Protein AF-A0A815UG19-F1 (afdb_monomer_lite)

InterPro domains:
  IPR025633 Protein of unknown function DUF4291 [PF14124] (33-118)
  IPR025633 Protein of unknown function DUF4291 [PTHR38567] (31-118)

pLDDT: mean 87.03, std 14.33, range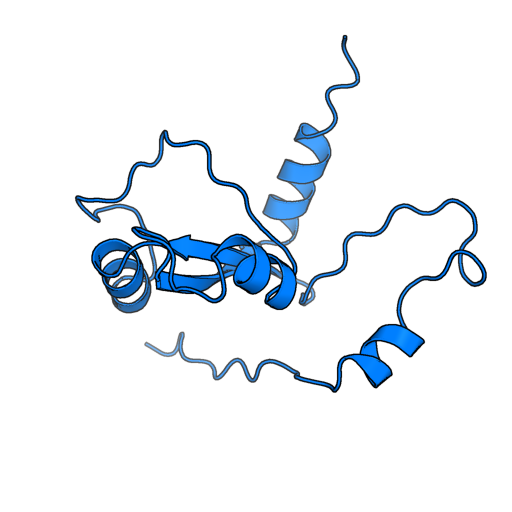 [39.0, 97.81]

Foldseek 3Di:
DVPPPPPPPPDDDPVVVVVPDDDCVNPPPDDDADADDDPWWTWKKFFFDPQQVVCCVVPVDNPPRPPDDPPDDTDIHRDPVVLCVVCVNLPHPGGNDMDTDIDTPVVVVVVVVVVDPPPD

Structure (mmCIF, N/CA/C/O backbone):
data_AF-A0A815UG19-F1
#
_entry.id   AF-A0A815UG19-F1
#
loop_
_atom_site.group_PDB
_atom_site.id
_atom_site.type_symbol
_atom_site.label_atom_id
_atom_site.label_alt_id
_atom_site.label_comp_id
_atom_site.label_asym_id
_atom_site.label_entity_id
_atom_site.label_seq_id
_atom_site.pdbx_PDB_ins_code
_atom_site.Cartn_x
_atom_site.Cartn_y
_atom_site.Cartn_z
_atom_site.occupancy
_atom_site.B_iso_or_equiv
_atom_site.auth_seq_id
_atom_site.auth_comp_id
_atom_site.auth_asym_id
_atom_site.auth_atom_id
_atom_site.pdbx_PDB_model_num
ATOM 1 N N . MET A 1 1 ? -11.196 -23.167 4.862 1.00 39.00 1 MET A N 1
ATOM 2 C CA . MET A 1 1 ? -10.591 -22.037 5.592 1.00 39.00 1 MET A CA 1
ATOM 3 C C . MET A 1 1 ? -9.087 -22.171 5.451 1.00 39.00 1 MET A C 1
ATOM 5 O O . MET A 1 1 ? -8.457 -22.702 6.347 1.00 39.00 1 MET A O 1
ATOM 9 N N . ASP A 1 2 ? -8.546 -21.788 4.294 1.00 45.06 2 ASP A N 1
ATOM 10 C CA . ASP A 1 2 ? -7.101 -21.872 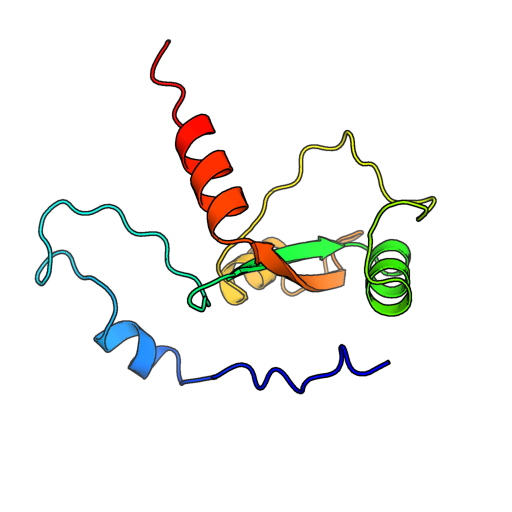4.030 1.00 45.06 2 ASP A CA 1
ATOM 11 C C . ASP A 1 2 ? -6.665 -20.757 3.059 1.00 45.06 2 ASP A C 1
ATOM 13 O O . ASP A 1 2 ? -5.944 -20.958 2.093 1.00 45.06 2 ASP A O 1
ATOM 17 N N . TRP A 1 3 ? -7.191 -19.544 3.281 1.00 48.34 3 TRP A N 1
ATOM 18 C CA . TRP A 1 3 ? -6.713 -18.330 2.600 1.00 48.34 3 TRP A CA 1
ATOM 19 C C . TRP A 1 3 ? -5.422 -17.788 3.237 1.00 48.34 3 TRP A C 1
ATOM 21 O O . TRP A 1 3 ? -4.883 -16.788 2.779 1.00 48.34 3 TRP A O 1
ATOM 31 N N . LEU A 1 4 ? -4.914 -18.469 4.272 1.00 46.25 4 LEU A N 1
ATOM 32 C CA . LEU A 1 4 ? -3.547 -18.340 4.771 1.00 46.25 4 LEU A CA 1
ATOM 33 C C . LEU A 1 4 ? -2.607 -19.272 3.996 1.00 46.25 4 LEU A C 1
ATOM 35 O O . LEU A 1 4 ? -1.649 -19.786 4.566 1.00 46.25 4 LEU A O 1
ATOM 39 N N . ALA A 1 5 ? -2.856 -19.492 2.699 1.00 48.22 5 ALA A N 1
ATOM 40 C CA . ALA A 1 5 ? -1.794 -19.935 1.813 1.00 48.22 5 ALA A CA 1
ATOM 41 C C . ALA A 1 5 ? -0.641 -18.956 2.035 1.00 48.22 5 ALA A C 1
ATOM 43 O O . ALA A 1 5 ? -0.782 -17.759 1.780 1.00 48.22 5 ALA A O 1
ATOM 44 N N . HIS A 1 6 ? 0.422 -19.457 2.659 1.00 49.94 6 HIS A N 1
ATOM 45 C CA . HIS A 1 6 ? 1.573 -18.692 3.091 1.00 49.94 6 HIS A CA 1
ATOM 46 C C . HIS A 1 6 ? 2.143 -17.961 1.881 1.00 49.94 6 HIS A C 1
ATOM 48 O O . HIS A 1 6 ? 2.944 -18.512 1.131 1.00 49.94 6 HIS A O 1
ATOM 54 N N . TYR A 1 7 ? 1.713 -16.719 1.663 1.00 58.34 7 TYR A N 1
ATOM 55 C CA . TYR A 1 7 ? 2.452 -15.837 0.793 1.00 58.34 7 TYR A CA 1
ATOM 56 C C . TYR A 1 7 ? 3.753 -15.533 1.522 1.00 58.34 7 TYR A C 1
ATOM 58 O O . TYR A 1 7 ? 3.824 -14.645 2.374 1.00 58.34 7 TYR A O 1
ATOM 66 N N . GLU A 1 8 ? 4.786 -16.305 1.207 1.00 59.12 8 GLU A N 1
ATOM 67 C CA . GLU A 1 8 ? 6.137 -15.810 1.350 1.00 59.12 8 GLU A CA 1
ATOM 68 C C . GLU A 1 8 ? 6.268 -14.658 0.368 1.00 59.12 8 GLU A C 1
ATOM 70 O O . GLU A 1 8 ? 6.295 -14.840 -0.851 1.00 59.12 8 GLU A O 1
ATOM 75 N N . ALA A 1 9 ? 6.333 -13.442 0.909 1.00 64.12 9 ALA A N 1
ATOM 76 C CA . ALA A 1 9 ? 6.867 -12.342 0.140 1.00 64.12 9 ALA A CA 1
ATOM 77 C C . ALA A 1 9 ? 8.231 -12.793 -0.371 1.00 64.12 9 ALA A C 1
ATOM 79 O O . ALA A 1 9 ? 9.139 -13.019 0.425 1.00 64.12 9 ALA A O 1
ATOM 80 N N . ASN A 1 10 ? 8.355 -12.960 -1.688 1.00 73.12 10 ASN A N 1
ATOM 81 C CA . ASN A 1 10 ? 9.642 -13.213 -2.308 1.00 73.12 10 ASN A CA 1
ATOM 82 C C . ASN A 1 10 ? 10.474 -11.940 -2.130 1.00 73.12 10 ASN A C 1
ATOM 84 O O . ASN A 1 10 ? 10.378 -10.987 -2.907 1.00 73.12 10 ASN A O 1
ATOM 88 N N . THR A 1 11 ? 11.169 -11.868 -0.998 1.00 78.25 11 THR A N 1
ATOM 89 C CA . THR A 1 11 ? 11.990 -10.731 -0.623 1.00 78.25 11 THR A CA 1
ATOM 90 C C . THR A 1 11 ? 13.384 -10.935 -1.165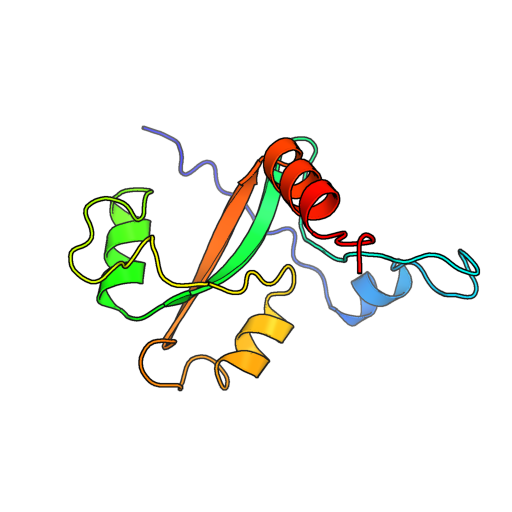 1.00 78.25 11 THR A C 1
ATOM 92 O O . THR A 1 11 ? 13.989 -11.990 -1.004 1.00 78.25 11 THR A O 1
ATOM 95 N N . GLU A 1 12 ? 13.928 -9.873 -1.725 1.00 85.12 12 GLU A N 1
ATOM 96 C CA . GLU A 1 12 ? 15.318 -9.792 -2.137 1.00 85.12 12 GLU A CA 1
ATOM 97 C C . GLU A 1 12 ? 15.921 -8.492 -1.603 1.00 85.12 12 GLU A C 1
ATOM 99 O O . GLU A 1 12 ? 15.203 -7.572 -1.187 1.00 85.12 12 GLU A O 1
ATOM 104 N N . LEU A 1 13 ? 17.248 -8.382 -1.640 1.00 88.06 13 LEU A N 1
ATOM 105 C CA . LEU A 1 13 ? 17.895 -7.118 -1.326 1.00 88.06 13 LEU A CA 1
ATOM 106 C C . LEU A 1 13 ? 17.553 -6.085 -2.401 1.00 88.06 13 LEU A C 1
ATOM 108 O O . LEU A 1 13 ? 17.622 -6.350 -3.600 1.00 88.06 13 LEU A O 1
ATOM 112 N N . TYR A 1 14 ? 17.262 -4.858 -1.967 1.00 84.94 14 TYR A N 1
ATOM 113 C CA . TYR A 1 14 ? 16.975 -3.736 -2.865 1.00 84.94 14 TYR A CA 1
ATOM 114 C C . TYR A 1 14 ? 18.053 -3.561 -3.947 1.00 84.94 14 TYR A C 1
ATOM 116 O O . TYR A 1 14 ? 17.738 -3.307 -5.108 1.00 84.94 14 TYR A O 1
ATOM 124 N N . VAL A 1 15 ? 19.326 -3.724 -3.571 1.00 89.81 15 VAL A N 1
ATOM 125 C CA . VAL A 1 15 ? 20.467 -3.581 -4.487 1.00 89.81 15 VAL A CA 1
ATOM 126 C C . VAL A 1 15 ? 20.484 -4.644 -5.585 1.00 89.81 15 VAL A C 1
ATOM 128 O O . VAL A 1 15 ? 20.982 -4.370 -6.675 1.00 89.81 15 VAL A O 1
ATOM 131 N N . ASP A 1 16 ? 19.918 -5.822 -5.331 1.00 90.94 16 ASP A N 1
ATOM 132 C CA . ASP A 1 16 ? 19.831 -6.908 -6.307 1.00 90.94 16 ASP A CA 1
ATOM 133 C C . ASP A 1 16 ? 18.622 -6.708 -7.224 1.00 90.94 16 ASP A C 1
ATOM 135 O O . ASP A 1 16 ? 18.761 -6.773 -8.450 1.00 90.94 16 ASP A O 1
ATOM 139 N N . ALA A 1 17 ? 17.477 -6.316 -6.655 1.00 87.69 17 ALA A N 1
ATOM 140 C CA . ALA A 1 17 ? 16.288 -5.926 -7.412 1.00 87.69 17 ALA A CA 1
ATOM 141 C C . ALA A 1 17 ? 16.609 -4.809 -8.418 1.00 87.69 17 ALA A C 1
ATOM 143 O O . ALA A 1 17 ? 16.285 -4.899 -9.606 1.00 87.69 17 ALA A O 1
ATOM 144 N N . GLN A 1 18 ? 17.310 -3.771 -7.949 1.00 87.56 18 GLN A N 1
ATOM 145 C CA . GLN A 1 18 ? 17.642 -2.580 -8.726 1.00 87.56 18 GLN A CA 1
ATOM 146 C C . GLN A 1 18 ? 18.464 -2.897 -9.982 1.00 87.56 18 GLN A C 1
ATOM 148 O O . GLN A 1 18 ? 18.304 -2.224 -11.000 1.00 87.56 18 GLN A O 1
ATOM 153 N N . ARG A 1 19 ? 19.308 -3.938 -9.952 1.00 89.75 19 ARG A N 1
ATOM 154 C CA . ARG A 1 19 ? 20.109 -4.364 -11.115 1.00 89.75 19 ARG A CA 1
ATOM 155 C C . ARG A 1 19 ? 19.251 -4.911 -12.257 1.00 89.75 19 ARG A C 1
ATOM 157 O O . ARG A 1 19 ? 19.673 -4.837 -13.408 1.00 89.75 19 ARG A O 1
ATOM 164 N N . ARG A 1 20 ? 18.069 -5.458 -11.951 1.00 86.56 20 ARG A N 1
ATOM 165 C CA . ARG A 1 20 ? 17.138 -6.049 -12.931 1.00 86.56 20 ARG A CA 1
ATOM 166 C C . ARG A 1 20 ? 16.048 -5.086 -13.383 1.00 86.56 20 ARG A C 1
ATOM 168 O O . ARG A 1 20 ? 15.341 -5.377 -14.347 1.00 86.56 20 ARG A O 1
ATOM 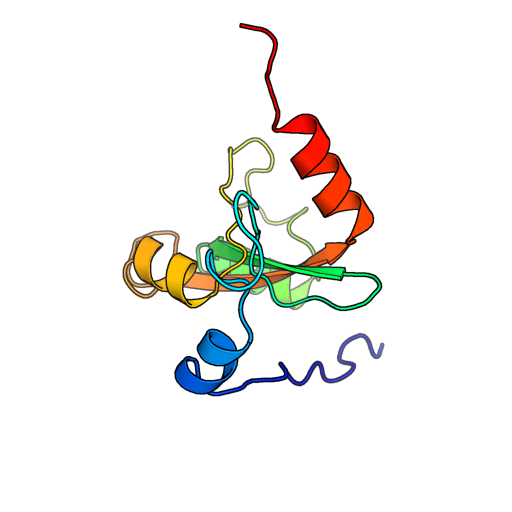175 N N . TRP A 1 21 ? 15.880 -3.961 -12.692 1.00 88.56 21 TRP A N 1
ATOM 176 C CA . TRP A 1 21 ? 14.866 -2.987 -13.062 1.00 88.56 21 TRP A CA 1
ATOM 177 C C . TRP A 1 21 ? 15.111 -2.423 -14.462 1.00 88.56 21 TRP A C 1
ATOM 179 O O . TRP A 1 21 ? 16.262 -2.234 -14.871 1.00 88.56 21 TRP A O 1
ATOM 189 N N . PRO A 1 22 ? 14.033 -2.096 -15.196 1.00 88.62 22 PRO A N 1
ATOM 190 C CA . PRO A 1 22 ? 14.158 -1.368 -16.441 1.00 88.62 22 PRO A CA 1
ATOM 191 C C . PRO A 1 22 ? 14.949 -0.078 -16.213 1.00 88.62 22 PRO A C 1
ATOM 193 O O . PRO A 1 22 ? 14.587 0.773 -15.404 1.00 88.62 22 PRO A O 1
ATOM 196 N N . SER A 1 23 ? 16.042 0.063 -16.949 1.00 84.50 23 SER A N 1
ATOM 197 C CA . SER A 1 23 ? 16.827 1.289 -17.017 1.00 84.50 23 SER A CA 1
ATOM 198 C C . SER A 1 23 ? 16.632 1.964 -18.367 1.00 84.50 23 SER A C 1
ATOM 200 O O . SER A 1 23 ? 16.368 1.307 -19.380 1.00 84.50 23 SER A O 1
ATOM 202 N N . ARG A 1 24 ? 16.875 3.279 -18.413 1.00 77.44 24 ARG A N 1
ATOM 203 C CA . ARG A 1 24 ? 16.892 4.055 -19.663 1.00 77.44 24 ARG A CA 1
ATOM 204 C C . ARG A 1 24 ? 17.881 3.492 -20.694 1.00 77.44 24 ARG A C 1
ATOM 206 O O . ARG A 1 24 ? 17.668 3.670 -21.886 1.00 77.44 24 ARG A O 1
ATOM 213 N N . ARG A 1 25 ? 18.925 2.787 -20.235 1.00 80.75 25 ARG A N 1
ATOM 214 C CA . ARG A 1 25 ? 19.888 2.068 -21.080 1.00 80.75 25 ARG A CA 1
ATOM 215 C C . ARG A 1 25 ? 19.293 0.786 -21.668 1.00 80.75 25 ARG A C 1
ATOM 217 O O . ARG A 1 25 ? 19.489 0.525 -22.844 1.00 80.75 25 ARG A O 1
ATOM 224 N N . SER A 1 26 ? 18.570 -0.002 -20.870 1.00 82.31 26 SER A N 1
ATOM 225 C CA . SER A 1 26 ? 17.942 -1.252 -21.332 1.00 82.31 26 SER A CA 1
ATOM 226 C C . SER A 1 26 ? 16.673 -1.039 -22.164 1.00 82.31 26 SER A C 1
ATOM 228 O O . SER A 1 26 ? 16.368 -1.856 -23.026 1.00 82.31 26 SER A O 1
ATOM 230 N N . ARG A 1 27 ? 15.917 0.037 -21.904 1.00 80.31 27 ARG A N 1
ATOM 231 C CA . ARG A 1 27 ? 14.682 0.398 -22.615 1.00 80.31 27 ARG A CA 1
ATOM 232 C C . ARG A 1 27 ? 14.555 1.926 -22.696 1.00 80.31 27 ARG A C 1
ATOM 234 O O . ARG A 1 27 ? 13.989 2.545 -21.793 1.00 80.31 27 ARG A O 1
ATOM 241 N N . PRO A 1 28 ? 15.099 2.565 -23.741 1.00 81.44 28 PRO A N 1
ATOM 242 C CA . PRO A 1 28 ? 14.973 4.007 -23.921 1.00 81.44 28 PRO A CA 1
ATOM 243 C C . PRO A 1 28 ? 13.497 4.421 -24.041 1.00 81.44 28 PRO A C 1
ATOM 245 O O . PRO A 1 28 ? 12.741 3.812 -24.788 1.00 81.44 28 PRO A O 1
ATOM 248 N N . GLY A 1 29 ? 13.079 5.453 -23.301 1.00 81.50 29 GLY A N 1
ATOM 249 C CA . GLY A 1 29 ? 11.749 6.068 -23.449 1.00 81.50 29 GLY A CA 1
ATOM 250 C C . GLY A 1 29 ? 10.570 5.349 -22.776 1.00 81.50 29 GLY A C 1
ATOM 251 O O . GLY A 1 29 ? 9.438 5.798 -22.929 1.00 81.50 29 GLY A O 1
ATOM 252 N N . GLY A 1 30 ? 10.796 4.272 -22.017 1.00 80.38 30 GLY A N 1
ATOM 253 C CA . GLY A 1 30 ? 9.723 3.589 -21.285 1.00 80.38 30 GLY A CA 1
ATOM 254 C C . GLY A 1 30 ? 9.263 4.330 -20.019 1.00 80.38 30 GLY A C 1
ATOM 255 O O . GLY A 1 30 ? 10.053 5.001 -19.356 1.00 80.38 30 GLY A O 1
ATOM 256 N N . LYS A 1 31 ? 7.982 4.168 -19.662 1.00 85.44 31 LYS A N 1
ATOM 257 C CA . LYS A 1 31 ? 7.438 4.464 -18.326 1.00 85.44 31 LYS A CA 1
ATOM 258 C C . LYS A 1 31 ? 7.140 3.133 -17.642 1.00 85.44 31 LYS A C 1
ATOM 260 O O . LYS A 1 31 ? 6.519 2.266 -18.252 1.00 85.44 31 LYS A O 1
ATOM 265 N N . TRP A 1 32 ? 7.582 2.966 -16.400 1.00 88.88 32 TRP A N 1
ATOM 266 C CA . TRP A 1 32 ? 7.446 1.701 -15.678 1.00 88.88 32 TRP A CA 1
ATOM 267 C C . TRP A 1 32 ? 6.828 1.927 -14.311 1.00 88.88 32 TRP A C 1
ATOM 269 O O . TRP A 1 32 ? 7.178 2.877 -13.611 1.00 88.88 32 TRP A O 1
ATOM 279 N N . ILE A 1 33 ? 5.944 1.013 -13.930 1.00 91.25 33 ILE A N 1
ATOM 280 C CA . ILE A 1 33 ? 5.455 0.886 -12.565 1.00 91.25 33 ILE A CA 1
ATOM 281 C C . ILE A 1 33 ? 6.143 -0.340 -11.979 1.00 91.25 33 ILE A C 1
ATOM 283 O O . ILE A 1 33 ? 6.017 -1.441 -12.510 1.00 91.25 33 ILE A O 1
ATOM 287 N N . LEU A 1 34 ? 6.905 -0.129 -10.909 1.00 92.12 34 LEU A N 1
ATOM 288 C CA . LEU A 1 34 ? 7.540 -1.205 -10.159 1.00 92.12 34 LEU A CA 1
ATOM 289 C C . LEU A 1 34 ? 6.588 -1.639 -9.046 1.00 92.12 34 LEU A C 1
ATOM 291 O O . LEU A 1 34 ? 6.110 -0.795 -8.282 1.00 92.12 34 LEU A O 1
ATOM 295 N N . ALA A 1 35 ? 6.305 -2.935 -8.983 1.00 92.56 35 ALA A N 1
ATOM 296 C CA . ALA A 1 35 ? 5.415 -3.545 -8.006 1.00 92.56 35 ALA A CA 1
ATOM 297 C C . ALA A 1 35 ? 5.810 -5.010 -7.787 1.00 92.56 35 ALA A C 1
ATOM 299 O O . ALA A 1 35 ? 6.431 -5.615 -8.661 1.00 92.56 35 ALA A O 1
ATOM 300 N N . SER A 1 36 ? 5.410 -5.578 -6.653 1.00 91.19 36 SER A N 1
ATOM 301 C CA . SER A 1 36 ? 5.374 -7.032 -6.471 1.00 91.19 36 SER A CA 1
ATOM 302 C C . SER A 1 36 ? 4.056 -7.552 -7.040 1.00 91.19 36 SER A C 1
ATOM 304 O O . SER A 1 36 ? 3.000 -6.992 -6.741 1.00 91.19 36 SER A O 1
ATOM 306 N N . PHE A 1 37 ? 4.118 -8.565 -7.898 1.00 92.06 37 PHE A N 1
ATOM 307 C CA . PHE A 1 37 ? 2.965 -9.096 -8.621 1.00 92.06 37 PHE A CA 1
ATOM 308 C C . PHE A 1 37 ? 3.198 -10.555 -9.015 1.00 92.06 37 PHE A C 1
ATOM 310 O O . PHE A 1 37 ? 4.344 -10.996 -9.109 1.00 92.06 37 PHE A O 1
ATOM 317 N N . ASP A 1 38 ? 2.107 -11.247 -9.307 1.00 91.62 38 ASP A N 1
ATOM 318 C CA . ASP A 1 38 ? 2.078 -12.521 -10.019 1.00 91.62 38 ASP A CA 1
ATOM 319 C C . ASP A 1 38 ? 1.177 -12.396 -11.264 1.00 91.62 38 ASP A C 1
ATOM 321 O O . ASP A 1 38 ? 0.854 -11.286 -11.717 1.00 91.62 38 ASP A O 1
ATOM 325 N N . ASP A 1 39 ? 0.810 -13.531 -11.852 1.00 93.44 39 ASP A N 1
ATOM 326 C CA . ASP A 1 39 ? -0.010 -13.577 -13.062 1.00 93.44 39 ASP A CA 1
ATOM 327 C C . ASP A 1 39 ? -1.420 -12.996 -12.846 1.00 93.44 39 ASP A C 1
ATOM 329 O O . ASP A 1 39 ? -2.015 -12.448 -13.777 1.00 93.44 39 ASP A O 1
ATOM 333 N N . GLU A 1 40 ? -1.948 -13.044 -11.620 1.00 95.69 40 GLU A N 1
ATOM 334 C CA . GLU A 1 40 ? -3.338 -12.691 -11.315 1.00 95.69 40 GLU A CA 1
ATOM 335 C C . GLU A 1 40 ? -3.483 -11.421 -10.474 1.00 95.69 40 GLU A C 1
ATOM 337 O O . GLU A 1 40 ? -4.566 -10.821 -10.425 1.00 95.69 40 GLU A O 1
ATOM 342 N N . SER A 1 41 ? -2.418 -10.976 -9.812 1.00 94.56 41 SER A N 1
ATOM 343 C CA . SER A 1 41 ? -2.501 -9.977 -8.757 1.00 94.56 41 SER A CA 1
ATOM 344 C C . SER A 1 41 ? -1.271 -9.075 -8.653 1.00 94.56 41 SER A C 1
ATOM 346 O O . SER A 1 41 ? -0.177 -9.386 -9.112 1.00 94.56 41 SER A O 1
ATOM 348 N N . VAL A 1 42 ? -1.467 -7.903 -8.054 1.00 95.19 42 VAL A N 1
ATOM 349 C CA . VAL A 1 42 ? -0.424 -6.932 -7.721 1.00 95.19 42 VAL A CA 1
ATOM 350 C C . VAL A 1 42 ? -0.620 -6.459 -6.286 1.00 95.19 42 VAL A C 1
ATOM 352 O O . VAL A 1 42 ? -1.748 -6.210 -5.855 1.00 95.19 42 VAL A O 1
ATOM 355 N N . ILE A 1 43 ? 0.475 -6.304 -5.546 1.00 94.94 43 ILE A N 1
ATOM 356 C CA . ILE A 1 43 ? 0.433 -5.731 -4.203 1.00 94.94 43 ILE A CA 1
ATOM 357 C C . ILE A 1 43 ? 0.435 -4.211 -4.298 1.00 94.94 43 ILE A C 1
ATOM 359 O O . ILE A 1 43 ? 1.308 -3.591 -4.915 1.00 94.94 43 ILE A O 1
ATOM 363 N N . VAL A 1 44 ? -0.517 -3.604 -3.600 1.00 95.69 44 VAL A N 1
ATOM 364 C CA . VAL A 1 44 ? -0.507 -2.177 -3.297 1.00 95.69 44 VAL A CA 1
ATOM 365 C C . VAL A 1 44 ? -0.512 -1.960 -1.792 1.00 95.69 44 VAL A C 1
ATOM 367 O O . VAL A 1 44 ? -1.071 -2.736 -1.026 1.00 95.69 44 VAL A O 1
ATOM 370 N N . TYR A 1 45 ? 0.104 -0.872 -1.368 1.00 96.06 45 TYR A N 1
ATOM 371 C CA . TYR A 1 45 ? 0.262 -0.491 0.019 1.00 96.06 45 TYR A CA 1
ATOM 372 C C . TYR A 1 45 ? -0.573 0.748 0.311 1.00 96.06 45 TYR A C 1
ATOM 374 O O . TYR A 1 45 ? -0.567 1.715 -0.461 1.00 96.06 45 TYR A O 1
ATOM 382 N N . GLN A 1 46 ? -1.274 0.715 1.440 1.00 95.56 46 GLN A N 1
ATOM 383 C CA . GLN A 1 46 ? -2.010 1.850 1.987 1.00 95.56 46 GLN A CA 1
ATOM 384 C C . GLN A 1 46 ? -1.786 1.941 3.493 1.00 95.56 46 GLN A C 1
ATOM 386 O O . GLN A 1 46 ? -1.621 0.925 4.169 1.00 95.56 46 GLN A O 1
ATOM 391 N N . ALA A 1 47 ? -1.781 3.172 4.002 1.00 95.56 47 ALA A N 1
ATOM 392 C CA . ALA A 1 47 ? -1.670 3.446 5.425 1.00 95.56 47 ALA A CA 1
ATOM 393 C C . ALA A 1 47 ? -3.045 3.681 6.049 1.00 95.56 47 ALA A C 1
ATOM 395 O O . ALA A 1 47 ? -3.844 4.461 5.523 1.00 95.56 47 ALA A O 1
ATOM 396 N N . TYR A 1 48 ? -3.266 3.061 7.200 1.00 96.06 48 TYR A N 1
ATOM 397 C CA . TYR A 1 48 ? -4.498 3.143 7.969 1.00 96.06 48 TYR A CA 1
ATOM 398 C C . TYR A 1 48 ? -4.214 3.350 9.459 1.00 96.06 48 TYR A C 1
ATOM 400 O O . TYR A 1 48 ? -3.085 3.180 9.930 1.00 96.06 48 TYR A O 1
ATOM 408 N N . ASN A 1 49 ? -5.256 3.745 10.190 1.00 96.31 49 ASN A N 1
ATOM 409 C CA . ASN A 1 49 ? -5.260 3.699 11.647 1.00 96.31 49 ASN A CA 1
ATOM 410 C C . ASN A 1 49 ? -5.412 2.246 12.140 1.00 96.31 49 ASN A C 1
ATOM 412 O O . ASN A 1 49 ? -5.630 1.327 11.348 1.00 96.31 49 ASN A O 1
ATOM 416 N N . ASP A 1 50 ? -5.283 2.069 13.452 1.00 96.94 50 ASP A N 1
ATOM 417 C CA . ASP A 1 50 ? -5.364 0.770 14.124 1.00 96.94 50 ASP A CA 1
ATOM 418 C C . ASP A 1 50 ? -6.713 0.067 13.889 1.00 96.94 50 ASP A C 1
ATOM 420 O O . ASP A 1 50 ? -6.731 -1.081 13.447 1.00 96.94 50 ASP A O 1
ATOM 424 N N . ASP A 1 51 ? -7.832 0.779 14.066 1.00 97.31 51 ASP A N 1
ATOM 425 C CA . ASP A 1 51 ? -9.185 0.223 13.916 1.00 97.31 51 ASP A CA 1
ATOM 426 C C . ASP A 1 51 ? -9.433 -0.373 12.523 1.00 97.31 51 ASP A C 1
ATOM 428 O O . ASP A 1 51 ? -9.891 -1.510 12.390 1.00 97.31 51 ASP A O 1
ATOM 432 N N . ILE A 1 52 ? -9.110 0.383 11.467 1.00 97.50 52 ILE A N 1
ATOM 433 C CA . ILE A 1 52 ? -9.310 -0.060 10.082 1.00 97.50 52 ILE A CA 1
ATOM 434 C C . ILE A 1 52 ? -8.376 -1.227 9.767 1.00 97.50 52 ILE A C 1
ATOM 436 O O . ILE A 1 52 ? -8.793 -2.184 9.114 1.00 97.50 52 ILE A O 1
ATOM 440 N N . ALA A 1 53 ? -7.118 -1.159 10.213 1.00 97.06 53 ALA A N 1
ATOM 441 C CA . ALA A 1 53 ? -6.133 -2.192 9.930 1.00 97.06 53 ALA A CA 1
ATOM 442 C C . ALA A 1 53 ? -6.498 -3.530 10.577 1.00 97.06 53 ALA A C 1
ATOM 444 O O . ALA A 1 53 ? -6.514 -4.549 9.888 1.00 97.06 53 ALA A O 1
ATOM 445 N N . LYS A 1 54 ? -6.849 -3.519 11.867 1.00 96.94 54 LYS A N 1
ATOM 446 C CA . LYS A 1 54 ? -7.296 -4.715 12.590 1.00 96.94 54 LYS A CA 1
ATOM 447 C C . LYS A 1 54 ? -8.547 -5.307 11.959 1.00 96.94 54 LYS A C 1
ATOM 449 O O . LYS A 1 54 ? -8.541 -6.481 11.598 1.00 96.94 54 LYS A O 1
ATOM 454 N N . TYR A 1 55 ? -9.562 -4.476 11.714 1.00 97.81 55 TYR A N 1
ATOM 455 C CA . TYR A 1 55 ? -10.799 -4.930 11.084 1.00 97.81 55 TYR A CA 1
ATOM 456 C C . TYR A 1 55 ? -10.535 -5.592 9.728 1.00 97.81 55 TYR A C 1
ATOM 458 O O . TYR A 1 55 ? -11.058 -6.673 9.456 1.00 97.81 55 TYR A O 1
ATOM 466 N N . ALA A 1 56 ? -9.717 -4.963 8.878 1.00 96.50 56 ALA A N 1
ATOM 467 C CA . ALA A 1 56 ? -9.412 -5.482 7.551 1.00 96.50 56 ALA A CA 1
ATOM 468 C C . ALA A 1 56 ? -8.659 -6.817 7.603 1.00 96.50 56 ALA A C 1
ATOM 470 O O . ALA A 1 56 ? -8.985 -7.714 6.827 1.00 96.50 56 ALA A O 1
ATOM 471 N N . CYS A 1 57 ? -7.701 -6.970 8.522 1.00 94.81 57 CYS A N 1
ATOM 472 C CA . CYS A 1 57 ? -6.976 -8.226 8.718 1.00 94.81 57 CYS A CA 1
ATOM 473 C C . CYS A 1 57 ? -7.888 -9.353 9.225 1.00 94.81 57 CYS A C 1
ATOM 475 O O . CYS A 1 57 ? -7.774 -10.482 8.758 1.00 94.81 57 CYS A O 1
ATOM 477 N N . GLU A 1 58 ? -8.810 -9.055 10.142 1.00 96.19 58 GLU A N 1
ATOM 478 C CA . GLU A 1 58 ? -9.735 -10.043 10.712 1.00 96.19 58 GLU A CA 1
ATOM 479 C C . GLU A 1 58 ? -10.837 -10.462 9.730 1.00 96.19 58 GLU A C 1
ATOM 481 O O . GLU A 1 58 ? -11.236 -11.624 9.692 1.00 96.19 58 GLU A O 1
ATOM 486 N N . ASN A 1 59 ? -11.339 -9.521 8.925 1.00 96.25 59 ASN A N 1
ATOM 487 C CA . ASN A 1 59 ? -12.523 -9.733 8.086 1.00 96.25 59 ASN A CA 1
ATOM 488 C C . ASN A 1 59 ? -12.198 -9.932 6.598 1.00 96.25 59 ASN A C 1
ATOM 490 O O . ASN A 1 59 ? -13.098 -10.236 5.811 1.00 96.25 59 ASN A O 1
ATOM 494 N N . GLY A 1 60 ? -10.949 -9.705 6.181 1.00 94.12 60 GLY A N 1
ATOM 495 C CA . GLY A 1 60 ? -10.531 -9.759 4.777 1.00 94.12 60 GLY A CA 1
ATOM 496 C C . GLY A 1 60 ? -11.183 -8.690 3.889 1.00 94.12 60 GLY A C 1
ATOM 497 O O . GLY A 1 60 ? -11.233 -8.842 2.670 1.00 94.12 60 GLY A O 1
ATOM 498 N N . ARG A 1 61 ? -11.736 -7.624 4.481 1.00 94.31 61 ARG A N 1
ATOM 499 C CA . ARG A 1 61 ? -12.410 -6.521 3.778 1.00 94.31 61 ARG A CA 1
ATOM 500 C C . ARG A 1 61 ? -12.451 -5.255 4.630 1.00 94.31 61 ARG A C 1
ATOM 502 O O . ARG A 1 61 ? -12.432 -5.327 5.851 1.00 94.31 61 ARG A O 1
ATOM 509 N N . PHE A 1 62 ? -12.601 -4.103 3.980 1.00 94.81 62 PHE A N 1
ATOM 510 C CA . PHE A 1 62 ? -12.784 -2.812 4.661 1.00 94.81 62 PHE A CA 1
ATOM 511 C C . PHE A 1 62 ? -14.257 -2.488 4.956 1.00 94.81 62 PHE A C 1
ATOM 513 O O . PHE A 1 62 ? -14.565 -1.812 5.936 1.00 94.81 62 PHE A O 1
ATOM 520 N N . ALA A 1 63 ? -15.173 -2.970 4.108 1.00 94.56 63 ALA A N 1
ATOM 521 C CA . ALA A 1 63 ? -16.603 -2.715 4.244 1.00 94.56 63 ALA A CA 1
ATOM 522 C C . ALA A 1 63 ? -17.153 -3.305 5.553 1.00 94.56 63 ALA A C 1
ATOM 524 O O . ALA A 1 63 ? -16.939 -4.486 5.844 1.00 94.56 63 ALA A O 1
ATOM 525 N N . GLY A 1 64 ? -17.880 -2.477 6.307 1.00 94.56 64 GLY A N 1
ATOM 526 C CA . GLY A 1 64 ? -18.401 -2.797 7.639 1.00 94.56 64 GLY A CA 1
ATOM 527 C C . GLY A 1 64 ? -17.552 -2.257 8.797 1.00 94.56 64 GLY A C 1
ATOM 528 O O . GLY A 1 64 ? -18.028 -2.250 9.930 1.00 94.56 64 GLY A O 1
ATOM 529 N N . CYS A 1 65 ? -16.341 -1.752 8.538 1.00 96.88 65 CYS A N 1
ATOM 530 C CA . CYS A 1 65 ? -15.572 -1.010 9.535 1.00 96.88 65 CYS A CA 1
ATOM 531 C C . CYS A 1 65 ? -16.172 0.391 9.734 1.00 96.88 65 CYS A C 1
ATOM 533 O O . CYS A 1 65 ? -16.269 1.163 8.782 1.00 96.88 65 CYS A O 1
ATOM 535 N N . LEU A 1 66 ? -16.529 0.745 10.972 1.00 95.94 66 LEU A N 1
ATOM 536 C CA . LEU A 1 66 ? -17.182 2.024 11.293 1.00 95.94 66 LEU A CA 1
ATOM 537 C C . LEU A 1 66 ? -16.323 3.255 10.977 1.00 95.94 66 LEU A C 1
ATOM 539 O O . LEU A 1 66 ? -16.854 4.319 10.667 1.00 95.94 66 LEU A O 1
ATOM 543 N N . THR A 1 67 ? -15.000 3.124 11.067 1.00 95.31 67 THR A N 1
ATOM 544 C CA . THR A 1 67 ? -14.054 4.227 10.848 1.00 95.31 67 THR A CA 1
ATOM 545 C C . THR A 1 67 ? -13.524 4.278 9.414 1.00 95.31 67 THR A C 1
ATOM 547 O O . THR A 1 67 ? -12.813 5.220 9.053 1.00 95.31 67 THR A O 1
ATOM 550 N N . TYR A 1 68 ? -13.888 3.309 8.565 1.00 95.75 68 TYR A N 1
ATOM 551 C CA . TYR A 1 68 ? -13.524 3.306 7.153 1.00 95.75 68 TYR A CA 1
ATOM 552 C C . TYR A 1 68 ? -14.498 4.156 6.329 1.00 95.75 68 TYR A C 1
ATOM 554 O O . TYR A 1 68 ? -15.709 3.959 6.360 1.00 95.75 68 TYR A O 1
ATOM 562 N N . ASN A 1 69 ? -13.956 5.089 5.545 1.00 92.75 69 ASN A N 1
ATOM 563 C CA . ASN A 1 69 ? -14.733 5.933 4.642 1.00 92.75 69 ASN A CA 1
ATOM 564 C C . ASN A 1 69 ? -14.406 5.593 3.183 1.00 92.75 69 ASN A C 1
ATOM 566 O O . ASN A 1 69 ? -13.381 6.026 2.658 1.00 92.75 69 ASN A O 1
ATOM 570 N N . GLU A 1 70 ? -15.315 4.877 2.525 1.00 89.44 70 GLU A N 1
ATOM 571 C CA . GLU A 1 70 ? -15.217 4.480 1.113 1.00 89.44 70 GLU A CA 1
ATOM 572 C C . GLU A 1 70 ? -15.211 5.661 0.128 1.00 89.44 70 GLU A C 1
ATOM 574 O O . GLU A 1 70 ? -14.699 5.540 -0.982 1.00 89.44 70 GLU A O 1
ATOM 579 N N . LYS A 1 71 ? -15.750 6.822 0.526 1.00 89.81 71 LYS A N 1
ATOM 580 C CA . LYS A 1 71 ? -15.796 8.032 -0.312 1.00 89.81 71 LYS A CA 1
ATOM 581 C C . LYS A 1 71 ? -14.518 8.857 -0.223 1.00 89.81 71 LYS A C 1
ATOM 583 O O . LYS A 1 71 ? -14.346 9.816 -0.975 1.00 89.81 71 LYS A O 1
ATOM 588 N N . ARG A 1 72 ? -13.626 8.542 0.719 1.00 87.38 72 ARG A N 1
ATOM 589 C CA . ARG A 1 72 ? -12.362 9.259 0.861 1.00 87.38 72 ARG A CA 1
ATOM 590 C C . ARG A 1 72 ? -11.444 8.871 -0.292 1.00 87.38 72 ARG A C 1
ATOM 592 O O . ARG A 1 72 ? -11.154 7.699 -0.489 1.00 87.38 72 ARG A O 1
ATOM 599 N N . MET A 1 73 ? -10.906 9.869 -0.989 1.00 79.88 73 MET A N 1
ATOM 600 C CA . MET A 1 73 ? -9.821 9.641 -1.940 1.00 79.88 73 MET A CA 1
ATOM 601 C C . MET A 1 73 ? -8.619 9.034 -1.207 1.00 79.88 73 MET A C 1
ATOM 603 O O . MET A 1 73 ? -8.046 9.675 -0.316 1.00 79.88 73 MET A O 1
ATOM 607 N N . THR A 1 74 ? -8.223 7.817 -1.574 1.00 75.88 74 THR A N 1
ATOM 608 C CA . THR A 1 74 ? -7.027 7.173 -1.027 1.00 75.88 74 THR A CA 1
ATOM 609 C C . THR A 1 74 ? -5.979 6.960 -2.109 1.00 75.88 74 THR A C 1
ATOM 611 O O . THR A 1 74 ? -6.258 6.582 -3.243 1.00 75.88 74 THR A O 1
ATOM 614 N N . TRP A 1 75 ? -4.730 7.247 -1.750 1.00 82.69 75 TRP A N 1
ATOM 615 C CA . TRP A 1 75 ? -3.588 7.027 -2.624 1.00 82.69 75 TRP A CA 1
ATOM 616 C C . TRP A 1 75 ? -3.073 5.610 -2.393 1.00 82.69 75 TRP A C 1
ATOM 618 O O . TRP A 1 75 ? -2.671 5.287 -1.277 1.00 82.69 75 TRP A O 1
ATOM 628 N N . ILE A 1 76 ? -3.025 4.797 -3.445 1.00 89.44 76 ILE A N 1
ATOM 629 C CA . ILE A 1 76 ? -2.343 3.498 -3.426 1.00 89.44 76 ILE A CA 1
ATOM 630 C C . ILE A 1 76 ? -0.869 3.666 -3.814 1.00 89.44 76 ILE A C 1
ATOM 632 O O . ILE A 1 76 ? -0.522 4.514 -4.642 1.00 89.44 76 ILE A O 1
ATOM 636 N N . LYS A 1 77 ? 0.021 2.874 -3.211 1.00 94.44 77 LYS A N 1
ATOM 637 C CA . LYS A 1 77 ? 1.454 2.842 -3.544 1.00 94.44 77 LYS A CA 1
ATOM 638 C C . LYS A 1 77 ? 1.867 1.430 -3.914 1.00 94.44 77 LYS A C 1
ATOM 640 O O . LYS A 1 77 ? 1.578 0.515 -3.169 1.00 94.44 77 LYS A O 1
ATOM 645 N N . THR A 1 78 ? 2.599 1.234 -5.003 1.00 95.06 78 THR A N 1
ATOM 646 C CA . THR A 1 78 ? 3.121 -0.097 -5.372 1.00 95.06 78 THR A CA 1
ATOM 647 C C . THR A 1 78 ? 4.451 -0.442 -4.689 1.00 95.06 78 THR A C 1
ATOM 649 O O . THR A 1 78 ? 4.980 -1.531 -4.871 1.00 95.06 78 THR A O 1
ATOM 652 N N . SER A 1 79 ? 5.008 0.479 -3.894 1.00 92.94 79 SER A N 1
ATOM 653 C CA . SER A 1 79 ? 6.276 0.305 -3.178 1.00 92.94 79 SER A CA 1
ATOM 654 C C . SER A 1 79 ? 6.073 0.452 -1.673 1.00 92.94 79 SER A C 1
ATOM 656 O O . SER A 1 79 ? 5.622 1.503 -1.205 1.00 92.94 79 SER A O 1
ATOM 658 N N . PHE A 1 80 ? 6.471 -0.579 -0.920 1.00 91.94 80 PHE A N 1
ATOM 659 C CA . PHE A 1 80 ? 6.424 -0.581 0.542 1.00 91.94 80 PHE A CA 1
ATOM 660 C C . PHE A 1 80 ? 7.258 0.556 1.137 1.00 91.94 80 PHE A C 1
ATOM 662 O O . PHE A 1 80 ? 6.752 1.347 1.929 1.00 91.94 80 PHE A O 1
ATOM 669 N N . LEU A 1 81 ? 8.515 0.701 0.702 1.00 92.44 81 LEU A N 1
ATOM 670 C CA . LEU A 1 81 ? 9.410 1.745 1.210 1.00 92.44 81 LEU A CA 1
ATOM 671 C C . LEU A 1 81 ? 8.900 3.150 0.882 1.00 92.44 81 LEU A C 1
ATOM 673 O O . LEU A 1 81 ? 9.013 4.053 1.709 1.00 92.44 81 LEU A O 1
ATOM 677 N N . TRP A 1 82 ? 8.276 3.341 -0.286 1.00 92.94 82 TRP A N 1
ATOM 678 C CA . TRP A 1 82 ? 7.641 4.620 -0.593 1.00 92.94 82 TRP A CA 1
ATOM 679 C C . TRP A 1 82 ? 6.460 4.897 0.345 1.00 92.94 82 TRP A C 1
ATOM 681 O O . TRP A 1 82 ? 6.310 6.020 0.830 1.00 92.94 82 TRP A O 1
ATOM 691 N N . MET A 1 83 ? 5.640 3.886 0.640 1.00 95.75 83 MET A N 1
ATOM 692 C CA . MET A 1 83 ? 4.541 4.024 1.594 1.00 95.75 83 MET A CA 1
ATOM 693 C C . MET A 1 83 ? 5.057 4.336 3.006 1.00 95.75 83 MET A C 1
ATOM 695 O O . MET A 1 83 ? 4.572 5.287 3.617 1.00 95.75 83 MET A O 1
ATOM 699 N N . MET A 1 84 ? 6.096 3.636 3.477 1.00 96.12 84 MET A N 1
ATOM 700 C CA . MET A 1 84 ? 6.750 3.912 4.763 1.00 96.12 84 MET A CA 1
ATOM 701 C C . MET A 1 84 ? 7.291 5.340 4.828 1.00 96.12 84 MET A C 1
ATOM 703 O O . MET A 1 84 ? 6.985 6.077 5.760 1.00 96.12 84 MET A O 1
ATOM 707 N N . TYR A 1 85 ? 8.022 5.793 3.808 1.00 95.94 85 TYR A N 1
ATOM 708 C CA . TYR A 1 85 ? 8.499 7.175 3.754 1.00 95.94 85 TYR A CA 1
ATOM 709 C C . TYR A 1 85 ? 7.338 8.188 3.836 1.00 95.94 85 TYR A C 1
ATOM 711 O O . TYR A 1 85 ? 7.396 9.167 4.584 1.00 95.94 85 TYR A O 1
ATOM 719 N N . ARG A 1 86 ? 6.234 7.944 3.115 1.00 94.56 86 ARG A N 1
ATOM 720 C CA . ARG A 1 86 ? 5.060 8.835 3.100 1.00 94.56 86 ARG A CA 1
ATOM 721 C C . ARG A 1 86 ? 4.289 8.861 4.420 1.00 94.56 86 ARG A C 1
ATOM 723 O O . ARG A 1 86 ? 3.736 9.912 4.747 1.00 94.56 86 ARG A O 1
ATOM 730 N N . SER A 1 87 ? 4.289 7.768 5.179 1.00 94.94 87 SER A N 1
ATOM 731 C CA . SER A 1 87 ? 3.659 7.677 6.502 1.00 94.94 87 SER A CA 1
ATOM 732 C C . SER A 1 87 ? 4.569 8.128 7.655 1.00 94.94 87 SER A C 1
ATOM 734 O O . SER A 1 87 ? 4.191 7.987 8.816 1.00 94.94 87 SER A O 1
ATOM 736 N N . ASN A 1 88 ? 5.747 8.704 7.365 1.00 96.88 88 ASN A N 1
ATOM 737 C CA . ASN A 1 88 ? 6.805 8.957 8.355 1.00 96.88 88 ASN A CA 1
ATOM 738 C C . ASN A 1 88 ? 7.154 7.689 9.146 1.00 96.88 88 ASN A C 1
ATOM 740 O O . ASN A 1 88 ? 7.135 7.688 10.374 1.00 96.88 88 ASN A O 1
ATOM 744 N N . TRP A 1 89 ? 7.400 6.594 8.435 1.00 97.12 89 TRP A N 1
ATOM 745 C CA . TRP A 1 89 ? 7.698 5.290 9.018 1.00 97.12 89 TRP A CA 1
ATOM 746 C C . TRP A 1 89 ? 6.606 4.815 9.978 1.00 97.12 89 TRP A C 1
ATOM 748 O O . TRP A 1 89 ? 6.889 4.374 11.084 1.00 97.12 89 TRP A O 1
ATOM 758 N N . ALA A 1 90 ? 5.349 4.955 9.549 1.00 96.88 90 ALA A N 1
ATOM 759 C CA . ALA A 1 90 ? 4.167 4.571 10.317 1.00 96.88 90 ALA A CA 1
ATOM 760 C C . ALA A 1 90 ? 4.013 5.285 11.680 1.00 96.88 90 ALA A C 1
ATOM 762 O O . ALA A 1 90 ? 3.336 4.798 12.578 1.00 96.88 90 ALA A O 1
ATOM 763 N N . SER A 1 91 ? 4.602 6.473 11.841 1.00 96.88 91 SER A N 1
ATOM 764 C CA . SER A 1 91 ? 4.431 7.286 13.058 1.00 96.88 91 SER A CA 1
ATOM 765 C C . SER A 1 91 ? 3.379 8.392 12.922 1.00 96.88 91 SER A C 1
ATOM 767 O O . SER A 1 91 ? 2.995 9.008 13.916 1.00 96.88 91 SER A O 1
ATOM 769 N N . ARG A 1 92 ? 2.891 8.679 11.705 1.00 95.00 92 ARG A N 1
ATOM 770 C CA . ARG A 1 92 ? 1.859 9.708 11.499 1.00 95.00 92 ARG A CA 1
ATOM 771 C C . ARG A 1 92 ? 0.516 9.286 12.111 1.00 95.00 92 ARG A C 1
ATOM 773 O O . ARG A 1 92 ? 0.101 8.140 11.915 1.00 95.00 92 ARG A O 1
ATOM 780 N N . PRO A 1 93 ? -0.226 10.221 12.737 1.00 94.88 93 PRO A N 1
ATOM 781 C CA . PRO A 1 93 ? -1.605 9.980 13.142 1.00 94.88 93 PRO A CA 1
ATOM 782 C C . PRO A 1 93 ? -2.468 9.476 11.977 1.00 94.88 93 PRO A C 1
ATOM 784 O O . PRO A 1 93 ? -2.416 10.021 10.871 1.00 94.88 93 PRO A O 1
ATOM 787 N N . ASN A 1 94 ? -3.275 8.44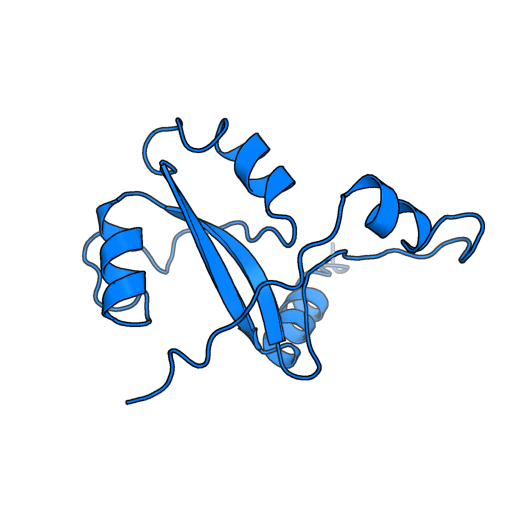8 12.244 1.00 93.62 94 ASN A N 1
ATOM 788 C CA . ASN A 1 94 ? -4.147 7.749 11.292 1.00 93.62 94 ASN A CA 1
ATOM 789 C C . ASN A 1 94 ? -3.434 6.996 10.150 1.00 93.62 94 ASN A C 1
ATOM 791 O O . ASN A 1 94 ? -4.057 6.691 9.131 1.00 93.62 94 ASN A O 1
ATOM 795 N N . GLN A 1 95 ? -2.133 6.731 10.285 1.00 95.56 95 GLN A N 1
ATOM 796 C CA . GLN A 1 95 ? -1.293 6.050 9.290 1.00 95.56 95 GLN A CA 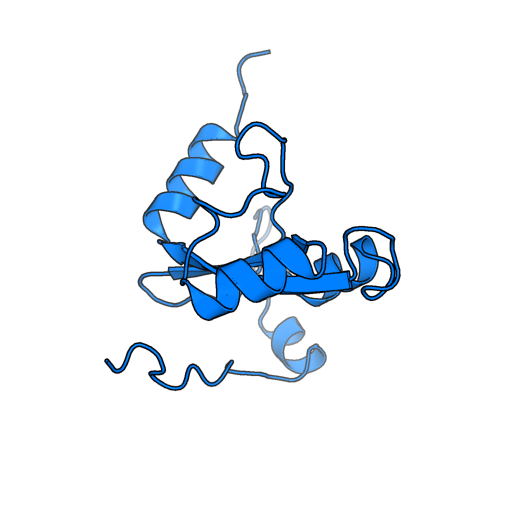1
ATOM 797 C C . GLN A 1 95 ? -0.264 5.114 9.947 1.00 95.56 95 GLN A C 1
ATOM 799 O O . GLN A 1 95 ? 0.850 4.961 9.445 1.00 95.56 95 GLN A O 1
ATOM 804 N N . GLN A 1 96 ? -0.620 4.519 11.085 1.00 96.81 96 GLN A N 1
ATOM 805 C CA . GLN A 1 96 ? 0.276 3.695 11.897 1.00 96.81 96 GLN A CA 1
ATOM 806 C C . GLN A 1 96 ? 0.393 2.245 11.422 1.00 96.81 96 GLN A C 1
ATOM 808 O O . GLN A 1 96 ? 1.309 1.533 11.823 1.00 96.81 96 GLN A O 1
ATOM 813 N N . HIS A 1 97 ? -0.500 1.808 10.535 1.00 97.00 97 HIS A N 1
ATOM 814 C CA . HIS A 1 97 ? -0.484 0.460 9.984 1.00 97.00 97 HIS A CA 1
ATOM 815 C C . HIS A 1 97 ? -0.409 0.521 8.466 1.00 97.00 97 HIS A C 1
ATOM 817 O O . HIS A 1 97 ? -1.228 1.179 7.824 1.00 97.00 97 HIS A O 1
ATOM 823 N N . ILE A 1 98 ? 0.575 -0.169 7.888 1.00 96.38 98 ILE A N 1
ATOM 824 C CA . ILE A 1 98 ? 0.727 -0.293 6.438 1.00 96.38 98 ILE A CA 1
ATOM 825 C C . ILE A 1 98 ? 0.232 -1.668 6.022 1.00 96.38 98 ILE A C 1
ATOM 827 O O . ILE A 1 98 ? 0.856 -2.676 6.342 1.00 96.38 98 ILE A O 1
ATOM 831 N N . LEU A 1 99 ? -0.882 -1.705 5.300 1.00 95.69 99 LEU A N 1
ATOM 832 C CA . LEU A 1 99 ? -1.428 -2.952 4.781 1.00 95.69 99 LEU A CA 1
ATOM 833 C C . LEU A 1 99 ? -0.870 -3.227 3.388 1.00 95.69 99 LEU A C 1
ATOM 835 O O . LEU A 1 99 ? -0.917 -2.351 2.523 1.00 95.69 99 LEU A O 1
ATOM 839 N N . ALA A 1 100 ? -0.387 -4.451 3.176 1.00 94.75 100 ALA A N 1
ATOM 840 C CA . ALA A 1 100 ? -0.166 -5.016 1.852 1.00 94.75 100 ALA A CA 1
ATOM 841 C C . ALA A 1 100 ? -1.497 -5.591 1.350 1.00 94.75 100 ALA A C 1
ATOM 843 O O . ALA A 1 100 ? -2.048 -6.509 1.953 1.00 94.75 100 ALA A O 1
ATOM 844 N N . ILE A 1 101 ? -2.038 -5.015 0.282 1.00 94.12 101 ILE A N 1
ATOM 845 C CA . ILE A 1 101 ? -3.349 -5.360 -0.264 1.00 94.12 101 ILE A CA 1
ATOM 846 C C . ILE A 1 101 ? -3.143 -5.989 -1.633 1.00 94.12 101 ILE A C 1
ATOM 848 O O . ILE A 1 101 ? -2.606 -5.352 -2.541 1.00 94.12 101 ILE A O 1
ATOM 852 N N . TRP A 1 102 ? -3.621 -7.218 -1.781 1.00 93.69 102 TRP A N 1
ATOM 853 C CA . TRP A 1 102 ? -3.702 -7.895 -3.065 1.00 93.69 102 TRP A CA 1
ATOM 854 C C . TRP A 1 102 ? -4.830 -7.309 -3.898 1.00 93.69 102 TRP A C 1
ATOM 856 O O . TRP A 1 102 ? -6.004 -7.380 -3.531 1.00 93.69 102 TRP A O 1
ATOM 866 N N . LEU A 1 103 ? -4.471 -6.726 -5.034 1.00 94.19 103 LEU A N 1
ATOM 867 C CA . LEU A 1 103 ? -5.417 -6.249 -6.024 1.00 94.19 103 LEU A CA 1
ATOM 868 C C . LEU A 1 103 ? -5.325 -7.140 -7.256 1.00 94.19 103 LEU A C 1
ATOM 870 O O . LEU A 1 103 ? -4.229 -7.424 -7.732 1.00 94.19 103 LEU A O 1
ATOM 874 N N . ARG A 1 104 ? -6.471 -7.548 -7.810 1.00 96.12 104 ARG A N 1
ATOM 875 C CA . ARG A 1 104 ? -6.491 -8.260 -9.094 1.00 96.12 104 ARG A CA 1
ATOM 876 C C . ARG A 1 104 ? -5.762 -7.438 -10.151 1.00 96.12 104 ARG A C 1
ATOM 878 O O . ARG A 1 104 ? -6.040 -6.246 -10.304 1.00 96.12 104 ARG A O 1
ATOM 885 N N . ARG A 1 105 ? -4.886 -8.087 -10.914 1.00 95.81 105 ARG A N 1
ATOM 886 C CA . ARG A 1 105 ? -4.094 -7.465 -11.978 1.00 95.81 105 ARG A CA 1
ATOM 887 C C . ARG A 1 105 ? -4.987 -6.730 -12.976 1.00 95.81 105 ARG A C 1
ATOM 889 O O . ARG A 1 105 ? -4.767 -5.557 -13.252 1.00 95.81 105 ARG A O 1
ATOM 896 N N . SER A 1 106 ? -6.080 -7.370 -13.390 1.00 97.25 106 SER A N 1
ATOM 897 C CA . SER A 1 106 ? -7.083 -6.782 -14.286 1.00 97.25 106 SER A CA 1
ATOM 898 C C . SER A 1 106 ? -7.747 -5.517 -13.728 1.00 97.25 106 SER A C 1
ATOM 900 O O . SER A 1 106 ? -7.997 -4.569 -14.472 1.00 97.25 106 SER A O 1
ATOM 902 N N . ALA A 1 107 ? -8.008 -5.464 -12.418 1.00 95.50 107 ALA A N 1
ATOM 903 C CA . ALA A 1 107 ? -8.558 -4.272 -11.777 1.00 95.50 107 ALA A CA 1
ATOM 904 C C . ALA A 1 107 ? -7.525 -3.136 -11.739 1.00 95.50 107 ALA A C 1
ATOM 906 O O . ALA A 1 107 ? -7.859 -1.994 -12.049 1.00 95.50 107 ALA A O 1
ATOM 907 N N . PHE A 1 108 ? -6.268 -3.451 -11.413 1.00 94.88 108 PHE A N 1
ATOM 908 C CA . PHE A 1 108 ? -5.176 -2.480 -11.432 1.00 94.88 108 PHE A CA 1
ATOM 909 C C . PHE A 1 108 ? -4.969 -1.873 -12.825 1.00 94.88 108 PHE A C 1
ATOM 911 O O . PHE A 1 108 ? -4.938 -0.650 -12.961 1.00 94.88 108 PHE A O 1
ATOM 918 N N . ASP A 1 109 ? -4.919 -2.710 -13.862 1.00 94.25 109 ASP A N 1
ATOM 919 C CA . ASP A 1 109 ? -4.769 -2.263 -15.248 1.00 94.25 109 ASP A CA 1
ATOM 920 C C . ASP A 1 109 ? -5.964 -1.400 -15.689 1.00 94.25 109 ASP A C 1
ATOM 922 O O . ASP A 1 109 ? -5.781 -0.349 -16.310 1.00 94.25 109 ASP A O 1
ATOM 926 N N . SER A 1 110 ? -7.189 -1.764 -15.283 1.00 94.38 110 SER A N 1
ATOM 927 C CA . SER A 1 110 ? -8.373 -0.928 -15.514 1.00 94.38 110 SER A CA 1
ATOM 928 C C . SER A 1 110 ? -8.268 0.443 -14.839 1.00 94.38 110 SER A C 1
ATOM 930 O O . SER A 1 110 ? -8.751 1.425 -15.409 1.00 94.38 110 SER A O 1
ATOM 932 N N . TYR A 1 111 ? -7.683 0.538 -13.642 1.00 91.38 111 TYR A N 1
ATOM 933 C CA . TYR A 1 111 ? -7.483 1.822 -12.967 1.00 91.38 111 TYR A CA 1
ATOM 934 C C . TYR A 1 111 ? -6.434 2.672 -13.679 1.00 91.38 111 TYR A C 1
ATOM 936 O O . TYR A 1 111 ? -6.652 3.868 -13.864 1.00 91.38 111 TYR A O 1
ATOM 944 N N . LEU A 1 112 ? -5.338 2.069 -14.144 1.00 90.69 112 LEU A N 1
ATOM 945 C CA . LEU A 1 112 ? -4.317 2.777 -14.915 1.00 90.69 112 LEU A CA 1
ATOM 946 C C . LEU A 1 112 ? -4.870 3.325 -16.231 1.00 90.69 112 LEU A C 1
ATOM 948 O O . LEU A 1 112 ? -4.654 4.500 -16.526 1.00 90.69 112 LEU A O 1
ATOM 952 N N . ALA A 1 113 ? -5.636 2.527 -16.977 1.00 91.69 113 ALA A N 1
ATOM 953 C CA . ALA A 1 113 ? -6.263 2.970 -18.221 1.00 91.69 113 ALA A CA 1
ATOM 954 C C . ALA A 1 113 ? -7.200 4.174 -18.005 1.00 91.69 113 ALA A C 1
ATOM 956 O O . ALA A 1 113 ? -7.232 5.088 -18.822 1.00 91.69 113 ALA A O 1
ATOM 957 N N . ARG A 1 114 ? -7.914 4.207 -16.870 1.00 89.12 114 ARG A N 1
ATOM 958 C CA . ARG A 1 114 ? -8.807 5.314 -16.481 1.00 89.12 114 ARG A CA 1
ATOM 959 C C . ARG A 1 114 ? -8.086 6.514 -15.866 1.00 89.12 114 ARG A C 1
ATOM 961 O O . ARG A 1 114 ? -8.679 7.578 -15.758 1.00 89.12 114 ARG A O 1
ATOM 968 N N . SER A 1 115 ? -6.835 6.354 -15.438 1.00 78.44 115 SER A N 1
ATOM 969 C CA . SER A 1 115 ? -6.054 7.436 -14.822 1.00 78.44 115 SER A CA 1
ATOM 970 C C . SER A 1 115 ? -5.495 8.439 -15.835 1.00 78.44 115 SER A C 1
ATOM 972 O O . SER A 1 115 ? -5.044 9.519 -15.454 1.00 78.44 115 SER A O 1
ATOM 974 N N . ASN A 1 116 ? -5.534 8.100 -17.126 1.00 62.75 116 ASN A N 1
ATOM 975 C CA . ASN A 1 116 ? -5.071 8.960 -18.202 1.00 62.75 116 ASN A CA 1
ATOM 976 C C . ASN A 1 116 ? -6.199 9.910 -18.645 1.00 62.75 116 ASN A C 1
ATOM 978 O O . ASN A 1 116 ? -6.874 9.660 -19.639 1.00 62.75 116 ASN A O 1
ATOM 982 N N . ASN A 1 117 ? -6.395 11.008 -17.911 1.00 56.69 117 ASN A N 1
ATOM 983 C CA . ASN A 1 117 ? -7.144 12.160 -18.419 1.00 56.69 117 ASN A CA 1
ATOM 984 C C . ASN A 1 117 ? -6.270 12.882 -19.453 1.00 56.69 117 ASN A C 1
ATOM 986 O O . ASN A 1 117 ? -5.523 13.792 -19.108 1.00 56.69 117 ASN A O 1
ATOM 990 N N . SER A 1 118 ? -6.320 12.443 -20.709 1.00 49.19 118 SER A N 1
ATOM 991 C CA . SER A 1 118 ? -5.782 13.203 -21.847 1.00 49.19 118 SER A CA 1
ATOM 992 C C . SER A 1 118 ? -6.812 14.139 -22.495 1.00 49.19 118 SER A C 1
ATOM 994 O O . SER A 1 118 ? -6.516 14.699 -23.541 1.00 49.19 118 SER A O 1
ATOM 996 N N . ASP A 1 119 ? -7.967 14.356 -21.858 1.00 47.53 119 ASP A N 1
ATOM 997 C CA . ASP A 1 119 ? -8.953 15.371 -22.252 1.00 47.53 119 ASP A CA 1
ATOM 998 C C . ASP A 1 119 ? -9.007 16.511 -21.215 1.00 47.53 119 ASP A C 1
ATOM 1000 O O . ASP A 1 119 ? -9.943 16.597 -20.422 1.00 47.53 119 ASP A O 1
ATOM 1004 N N . THR A 1 120 ? -7.973 17.360 -21.213 1.00 40.84 120 THR A N 1
ATOM 1005 C CA . THR A 1 120 ? -8.019 18.808 -20.904 1.00 40.84 120 THR A CA 1
ATOM 1006 C C . THR A 1 120 ? -6.841 19.490 -21.576 1.00 40.84 120 THR A C 1
ATOM 1008 O O . THR A 1 120 ? -5.708 19.003 -21.344 1.00 40.84 120 THR A O 1
#

Secondary structure (DSSP, 8-state):
-------------HHHHHHHS--TTTSTT-------B-SSEEEEEEEE-HHHHHHHHHHSSSTT-TT--TTS----BS-HHHHHHHTTTTTSTT--EEEEEEEEHHHHHHHHHHH-----

Radius of gyration: 16.4 Å; chains: 1; bounding box: 39×41×38 Å

Sequence (120 aa):
MDWLAHYEANTELYVDAQRRWPSRRSRPGGKWILASFDDESVIVYQAYNDDIAKYACENGRFAGCLTYNEKRMTWIKTSFLWMMYRSNWASRPNQQHILAIWLRRSAFDSYLARSNNSDT

Organism: Adineta ricciae (NCBI:txid249248)